Protein AF-A0A7S2JJ84-F1 (afdb_monomer)

Solvent-accessible surface area (backbone atoms only — not comparable to full-atom values): 8858 Å² total; per-residue (Å²): 138,85,88,85,91,74,85,72,79,42,70,65,59,53,51,53,51,50,51,54,47,49,54,53,47,53,60,60,69,53,67,83,62,81,67,55,93,39,86,64,59,70,70,60,51,32,53,53,50,34,54,50,50,51,50,56,50,65,71,36,53,66,64,52,45,51,58,48,50,51,58,51,51,52,49,50,52,54,51,60,78,54,65,75,76,74,86,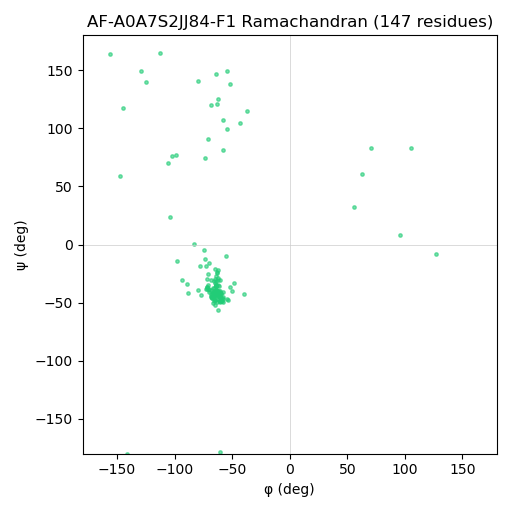60,78,98,47,72,69,58,56,53,48,54,51,51,52,54,50,50,58,57,58,66,53,55,63,56,55,58,54,48,57,60,50,49,58,56,49,54,55,47,41,74,71,38,76,54,59,72,67,43,50,54,52,33,49,49,68,57,44,60,82,63,103

Organism: NCBI:txid1333877

Sequence (149 aa):
EGAVLTKGAGVEEMLCKVHGQNLAAEGRAMRRVRLGPYAAPFYQQLRVLLGRKVLTTLRNPGAVGLQLFLPLGMGVVLGSIFQGIGAGAFGLPQISFIFSLLTTLSLQSLPLMLLLIEERGFMKHETSERLYTESAHILTTLCVTVPLS

Foldseek 3Di:
DDDDPDDCPDPVNVVVVVVVVVVVVVVVVPPCPPDDLAPDDLVVLLVVLLVVVLVVVVVCVVVLVCLVVVLVVVVVVLCVVLPPPPPDPDDPSVVVSVVVVVVSVVVSCVVVVVVVVVVVVVLVVCVVVNHHDPVSNVVSCCVNVVVSD

pLDDT: mean 74.62, std 14.29, range [37.41, 90.75]

Secondary structure (DSSP, 8-state):
----------HHHHHHHHHHHHHHHHHHHS-----SSSSS-HHHHHHHHHHHHHHHHHH-HHHHHHHHHHHHHHHHHHHHHTTTTTSSSS-HHHHHHHHHHHHHHHHHTHHHHHHHHHHHHHHHHHHHTTSS-HHHHHHHHHHHHGGG-

Radius of gyration: 30.53 Å; Cα contacts (8 Å, |Δi|>4): 52; chains: 1; bounding box: 104×26×75 Å

Structure (mmCIF, N/CA/C/O backbone):
data_AF-A0A7S2JJ84-F1
#
_entry.id   AF-A0A7S2JJ84-F1
#
loop_
_atom_site.group_PDB
_atom_site.id
_atom_site.type_symbol
_atom_site.label_atom_id
_atom_site.label_alt_id
_atom_site.label_comp_id
_atom_site.label_asym_id
_atom_site.label_entity_id
_atom_site.label_seq_id
_atom_site.pdbx_PDB_ins_code
_atom_site.Cartn_x
_atom_site.Cartn_y
_atom_site.Cartn_z
_atom_site.occupancy
_atom_site.B_iso_or_equiv
_atom_site.auth_seq_id
_atom_site.auth_comp_id
_atom_site.auth_asym_id
_atom_site.auth_atom_id
_atom_site.pdbx_PDB_model_num
ATOM 1 N N . GLU A 1 1 ? -72.357 -3.237 52.757 1.00 38.59 1 GLU A N 1
ATOM 2 C CA . GLU A 1 1 ? -71.957 -3.832 51.462 1.00 38.59 1 GLU A CA 1
ATOM 3 C C . GLU A 1 1 ? -70.681 -3.119 51.030 1.00 38.59 1 GLU A C 1
ATOM 5 O O . GLU A 1 1 ? -70.697 -1.909 50.902 1.00 38.59 1 GLU A O 1
ATOM 10 N N . GLY A 1 2 ? -69.497 -3.714 51.152 1.00 37.41 2 GLY A N 1
ATOM 11 C CA . GLY A 1 2 ? -69.011 -4.828 50.328 1.00 37.41 2 GLY A CA 1
ATOM 12 C C . GLY A 1 2 ? -67.972 -4.247 49.351 1.00 37.41 2 GLY A C 1
ATOM 13 O O . GLY A 1 2 ? -68.336 -3.681 48.337 1.00 37.41 2 GLY A O 1
ATOM 14 N N . ALA A 1 3 ? -66.717 -4.076 49.771 1.00 48.41 3 ALA A N 1
ATOM 15 C CA . ALA A 1 3 ? -65.626 -5.029 49.539 1.00 48.41 3 ALA A CA 1
ATOM 16 C C . ALA A 1 3 ? -65.143 -5.110 48.074 1.00 48.41 3 ALA A C 1
ATOM 18 O O . ALA A 1 3 ? -65.498 -6.052 47.383 1.00 48.41 3 ALA A O 1
ATOM 19 N N . VAL A 1 4 ? -64.248 -4.201 47.648 1.00 46.25 4 VAL A N 1
ATOM 20 C CA . VAL A 1 4 ? -63.221 -4.478 46.611 1.00 46.25 4 VAL A CA 1
ATOM 21 C C . VAL A 1 4 ? -61.943 -3.666 46.899 1.00 46.25 4 VAL A C 1
ATOM 23 O O . VAL A 1 4 ? -61.487 -2.848 46.110 1.00 46.25 4 VAL A O 1
ATOM 26 N N . LEU A 1 5 ? -61.345 -3.881 48.072 1.00 46.84 5 LEU A N 1
ATOM 27 C CA . LEU A 1 5 ? -59.926 -3.597 48.310 1.00 46.84 5 LEU A CA 1
ATOM 28 C C . LEU A 1 5 ? -59.171 -4.919 48.173 1.00 46.84 5 LEU A C 1
ATOM 30 O O . LEU A 1 5 ? -58.855 -5.558 49.170 1.00 46.84 5 LEU A O 1
ATOM 34 N N . THR A 1 6 ? -58.930 -5.387 46.947 1.00 44.41 6 THR A N 1
ATOM 35 C CA . THR A 1 6 ? -58.028 -6.527 46.731 1.00 44.41 6 THR A CA 1
ATOM 36 C C . THR A 1 6 ? -57.225 -6.391 45.439 1.00 44.41 6 THR A C 1
ATOM 38 O O . THR A 1 6 ? -57.754 -6.431 44.338 1.00 44.41 6 THR A O 1
ATOM 41 N N . LYS A 1 7 ? -55.901 -6.312 45.627 1.00 49.94 7 LYS A N 1
ATOM 42 C CA . LYS A 1 7 ? -54.858 -6.809 44.716 1.00 49.94 7 LYS A CA 1
ATOM 43 C C . LYS A 1 7 ? -54.776 -6.186 43.317 1.00 49.94 7 LYS A C 1
ATOM 45 O O . LYS A 1 7 ? -54.765 -6.887 42.315 1.00 49.94 7 LYS A O 1
ATOM 50 N N . GLY A 1 8 ? -54.531 -4.884 43.266 1.00 45.41 8 GLY A N 1
ATOM 51 C CA . GLY A 1 8 ? -53.735 -4.302 42.188 1.00 45.41 8 GLY A CA 1
ATOM 52 C C . GLY A 1 8 ? -52.332 -4.021 42.708 1.00 45.41 8 GLY A C 1
ATOM 53 O O . GLY A 1 8 ? -52.038 -2.875 43.023 1.00 45.41 8 GLY A O 1
ATOM 54 N N . ALA A 1 9 ? -51.482 -5.045 42.863 1.00 52.44 9 ALA A N 1
ATOM 55 C CA . ALA A 1 9 ? -50.041 -4.784 42.878 1.00 52.44 9 ALA A CA 1
ATOM 56 C C . ALA A 1 9 ? -49.761 -4.097 41.540 1.00 52.44 9 ALA A C 1
ATOM 58 O O . ALA A 1 9 ? -49.987 -4.705 40.491 1.00 52.44 9 ALA A O 1
ATOM 59 N N . GLY A 1 10 ? -49.496 -2.792 41.602 1.00 50.50 10 GLY A N 1
ATOM 60 C CA . GLY A 1 10 ? -49.657 -1.885 40.477 1.00 50.50 10 GLY A CA 1
ATOM 61 C C . GLY A 1 10 ? -48.926 -2.420 39.259 1.00 50.50 10 GLY A C 1
ATOM 62 O O . GLY A 1 10 ? -47.808 -2.916 39.366 1.00 50.50 10 GLY A O 1
ATOM 63 N N . VAL A 1 11 ? -49.558 -2.318 38.096 1.00 56.84 11 VAL A N 1
ATOM 64 C CA . VAL A 1 11 ? -48.937 -2.638 36.804 1.00 56.84 11 VAL A CA 1
ATOM 65 C C . VAL A 1 11 ? -47.556 -1.969 36.687 1.00 56.84 11 VAL A C 1
ATOM 67 O O . VAL A 1 11 ? -46.620 -2.579 36.183 1.00 56.84 11 VAL A O 1
ATOM 70 N N . GLU A 1 12 ? -47.407 -0.785 37.285 1.00 57.19 12 GLU A N 1
ATOM 71 C CA . GLU A 1 12 ? -46.158 -0.050 37.526 1.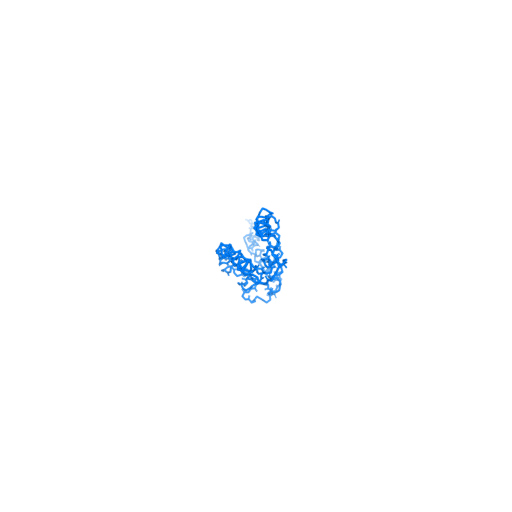00 57.19 12 GLU A CA 1
ATOM 72 C C . GLU A 1 12 ? -45.079 -0.873 38.262 1.00 57.19 12 GLU A C 1
ATOM 74 O O . GLU A 1 12 ? -43.927 -0.941 37.836 1.00 57.19 12 GLU A O 1
ATOM 79 N N . GLU A 1 13 ? -45.443 -1.547 39.354 1.00 60.94 13 GLU A N 1
ATOM 80 C CA . GLU A 1 13 ? -44.540 -2.362 40.172 1.00 60.94 13 GLU A CA 1
ATOM 81 C C . GLU A 1 13 ? -44.119 -3.644 39.438 1.00 60.94 13 GLU A C 1
ATOM 83 O O . GLU A 1 13 ? -42.973 -4.091 39.550 1.00 60.94 13 GLU A O 1
ATOM 88 N N . MET A 1 14 ? -45.031 -4.216 38.640 1.00 60.47 14 MET A N 1
ATOM 89 C CA . MET A 1 14 ? -44.733 -5.342 37.752 1.00 60.47 14 MET A CA 1
ATOM 90 C C . MET A 1 14 ? -43.813 -4.927 36.600 1.00 60.47 14 MET A C 1
ATOM 92 O O . MET A 1 14 ? -42.838 -5.628 36.336 1.00 60.47 14 MET A O 1
ATOM 96 N N . LEU A 1 15 ? -44.059 -3.784 35.954 1.00 61.78 15 LEU A N 1
ATOM 97 C CA . LEU A 1 15 ? -43.204 -3.256 34.887 1.00 61.78 15 LEU A CA 1
ATOM 98 C C . LEU A 1 15 ? -41.803 -2.933 35.403 1.00 61.78 15 LEU A C 1
ATOM 100 O O . LEU A 1 15 ? -40.825 -3.308 34.763 1.00 61.78 15 LEU A O 1
ATOM 104 N N . CYS A 1 16 ? -41.691 -2.327 36.585 1.00 62.97 16 CYS A N 1
ATOM 105 C CA . CYS A 1 16 ? -40.403 -2.018 37.199 1.00 62.97 16 CYS A CA 1
ATOM 106 C C . CYS A 1 16 ? -39.623 -3.296 37.569 1.00 62.97 16 CYS A C 1
ATOM 108 O O . CYS A 1 16 ? -38.423 -3.397 37.299 1.00 62.97 16 CYS A O 1
ATOM 110 N N . LYS A 1 17 ? -40.304 -4.332 38.086 1.00 68.12 17 LYS A N 1
ATOM 111 C CA . LYS A 1 17 ? -39.686 -5.648 38.341 1.00 68.12 17 LYS A CA 1
ATOM 112 C C . LYS A 1 17 ? -39.260 -6.365 37.063 1.00 68.12 17 LYS A C 1
ATOM 114 O O . LYS A 1 17 ? -38.168 -6.925 37.041 1.00 68.12 17 LYS A O 1
ATOM 119 N N . VAL A 1 18 ? -40.073 -6.338 36.008 1.00 66.00 18 VAL A N 1
ATOM 120 C CA . VAL A 1 18 ? -39.743 -6.969 34.718 1.00 66.00 18 VAL A CA 1
ATOM 121 C C . VAL A 1 18 ? -38.597 -6.229 34.025 1.00 66.00 18 VAL A C 1
ATOM 123 O O . VAL A 1 18 ? -37.689 -6.869 33.502 1.00 66.00 18 VAL A O 1
ATOM 126 N N . HIS A 1 19 ? -38.566 -4.895 34.088 1.00 58.41 19 HIS A N 1
ATOM 127 C CA . HIS A 1 19 ? -37.466 -4.096 33.544 1.00 58.41 19 HIS A CA 1
ATOM 128 C C . HIS A 1 19 ? -36.156 -4.349 34.312 1.00 58.41 19 HIS A C 1
ATOM 130 O O . HIS A 1 19 ? -35.113 -4.574 33.702 1.00 58.41 19 HIS A O 1
ATOM 136 N N . GLY A 1 20 ? -36.216 -4.433 35.648 1.00 59.31 20 GLY A N 1
ATOM 137 C CA . GLY A 1 20 ? -35.072 -4.818 36.481 1.00 59.31 20 GLY A CA 1
ATOM 138 C C . GLY A 1 20 ? -34.588 -6.254 36.234 1.00 59.31 20 GLY A C 1
ATOM 139 O O . GLY A 1 20 ? -33.386 -6.515 36.261 1.00 59.31 20 GLY A O 1
ATOM 140 N N . GLN A 1 21 ? -35.501 -7.184 35.940 1.00 62.19 21 GLN A N 1
ATOM 141 C CA . GLN A 1 21 ? -35.168 -8.567 35.587 1.00 62.19 21 GLN A CA 1
ATOM 142 C C . GLN A 1 21 ? -34.566 -8.689 34.185 1.00 62.19 21 GLN A C 1
ATOM 144 O O . GLN A 1 21 ? -33.613 -9.446 34.024 1.00 62.19 21 GLN A O 1
ATOM 149 N N . ASN A 1 22 ? -35.046 -7.920 33.205 1.00 57.28 22 ASN A N 1
ATOM 150 C CA . ASN A 1 22 ? -34.471 -7.885 31.859 1.00 57.28 22 ASN A CA 1
ATOM 151 C C . ASN A 1 22 ? -33.065 -7.276 31.864 1.00 57.28 22 ASN A C 1
ATOM 153 O O . ASN A 1 22 ? -32.160 -7.867 31.284 1.00 57.28 22 ASN A O 1
ATOM 157 N N . LEU A 1 23 ? -32.836 -6.196 32.619 1.00 56.53 23 LEU A N 1
ATOM 158 C CA . LEU A 1 23 ? -31.497 -5.620 32.811 1.00 56.53 23 LEU A CA 1
ATOM 159 C C . LEU A 1 23 ? -30.549 -6.590 33.538 1.00 56.53 23 LEU A C 1
ATOM 161 O O . LEU A 1 23 ? -29.375 -6.710 33.188 1.00 56.53 23 LEU A O 1
ATOM 165 N N . ALA A 1 24 ? -31.051 -7.331 34.533 1.00 57.06 24 ALA A N 1
ATOM 166 C CA . ALA A 1 24 ? -30.267 -8.346 35.237 1.00 57.06 24 ALA A CA 1
ATOM 167 C C . ALA A 1 24 ? -30.004 -9.603 34.384 1.00 57.06 24 ALA A C 1
ATOM 169 O O . ALA A 1 24 ? -28.973 -10.256 34.562 1.00 57.06 24 ALA A O 1
ATOM 170 N N . ALA A 1 25 ? -30.911 -9.948 33.466 1.00 55.69 25 ALA A N 1
ATOM 171 C CA . ALA A 1 25 ? -30.765 -11.055 32.527 1.00 55.69 25 ALA A CA 1
ATOM 172 C C . ALA A 1 25 ? -29.813 -10.699 31.373 1.00 55.69 25 ALA A C 1
ATOM 174 O O . ALA A 1 25 ? -28.915 -11.489 31.081 1.00 55.69 25 ALA A O 1
ATOM 175 N N . GLU A 1 26 ? -29.910 -9.494 30.798 1.00 55.06 26 GLU A N 1
ATOM 176 C CA . GLU A 1 26 ? -28.920 -8.958 29.850 1.00 55.06 26 GLU A CA 1
ATOM 177 C C . GLU A 1 26 ? -27.536 -8.849 30.499 1.00 55.06 26 GLU A C 1
ATOM 179 O O . GLU A 1 26 ? -26.539 -9.281 29.919 1.00 55.06 26 GLU A O 1
ATOM 184 N N . GLY A 1 27 ? -27.468 -8.391 31.754 1.00 51.78 27 GLY A N 1
ATOM 185 C CA . GLY A 1 27 ? -26.223 -8.326 32.524 1.00 51.78 27 GLY A CA 1
ATOM 186 C C . GLY A 1 27 ? -25.591 -9.691 32.836 1.00 51.78 27 GLY A C 1
ATOM 187 O O . GLY A 1 27 ? -24.390 -9.761 33.096 1.00 51.78 27 GLY A O 1
ATOM 188 N N . ARG A 1 28 ? -26.363 -10.789 32.796 1.00 49.56 28 ARG A N 1
ATOM 189 C CA . ARG A 1 28 ? -25.857 -12.170 32.947 1.00 49.56 28 ARG A CA 1
ATOM 190 C C . ARG A 1 28 ? -25.540 -12.840 31.609 1.00 49.56 28 ARG A C 1
ATOM 192 O O . ARG A 1 28 ? -24.629 -13.666 31.566 1.00 49.56 28 ARG A O 1
ATOM 199 N N . ALA A 1 29 ? -26.248 -12.484 30.536 1.00 47.59 29 ALA A N 1
ATOM 200 C CA . ALA A 1 29 ? -25.949 -12.928 29.173 1.00 47.59 29 ALA A CA 1
ATOM 201 C C . ALA A 1 29 ? -24.676 -12.269 28.618 1.00 47.59 29 ALA A C 1
ATOM 203 O O . ALA A 1 29 ? -23.964 -12.869 27.809 1.00 47.59 29 ALA A O 1
ATOM 204 N N . MET A 1 30 ? -24.321 -11.083 29.125 1.00 47.44 30 MET A N 1
ATOM 205 C CA . MET A 1 30 ? -23.012 -10.475 28.921 1.00 47.44 30 MET A CA 1
ATOM 206 C C . MET A 1 30 ? -21.968 -11.212 29.775 1.00 47.44 30 MET A C 1
ATOM 208 O O . MET A 1 30 ? -21.530 -10.763 30.835 1.00 47.44 30 MET A O 1
ATOM 212 N N . ARG A 1 31 ? -21.601 -12.416 29.317 1.00 43.34 31 ARG A N 1
ATOM 213 C CA . ARG A 1 31 ? -20.458 -13.206 29.785 1.00 43.34 31 ARG A CA 1
ATOM 214 C C . ARG A 1 31 ? -19.318 -12.241 30.092 1.00 43.34 31 ARG A C 1
ATOM 216 O O . ARG A 1 31 ? -18.831 -11.585 29.177 1.00 43.34 31 ARG A O 1
ATOM 223 N N . ARG A 1 32 ? -18.922 -12.146 31.367 1.00 45.56 32 ARG A N 1
ATOM 224 C CA . ARG A 1 32 ? -17.790 -11.336 31.839 1.00 45.56 32 ARG A CA 1
ATOM 225 C C . ARG A 1 32 ? -16.507 -11.772 31.123 1.00 45.56 32 ARG A C 1
ATOM 227 O O . ARG A 1 32 ? -15.714 -12.547 31.654 1.00 45.56 32 ARG A O 1
ATOM 234 N N . VAL A 1 33 ? -16.301 -11.285 29.904 1.00 50.38 33 VAL A N 1
ATOM 235 C CA . VAL A 1 33 ? -14.978 -11.137 29.314 1.00 50.38 33 VAL A CA 1
ATOM 236 C C . VAL A 1 33 ? -14.290 -10.145 30.232 1.00 50.38 33 VAL A C 1
ATOM 238 O O . VAL A 1 33 ? -14.867 -9.111 30.554 1.00 50.38 33 VAL A O 1
ATOM 241 N N . ARG A 1 34 ? -13.123 -10.503 30.767 1.00 44.16 34 ARG A N 1
ATOM 242 C CA . ARG A 1 34 ? -12.350 -9.621 31.643 1.00 44.16 34 ARG A CA 1
ATOM 243 C C . ARG A 1 34 ? -12.132 -8.300 30.898 1.00 44.16 34 ARG A C 1
ATOM 245 O O . ARG A 1 34 ? -11.275 -8.244 30.023 1.00 44.16 34 ARG A O 1
ATOM 252 N N . LEU A 1 35 ? -12.937 -7.282 31.203 1.00 48.94 35 LEU A N 1
ATOM 253 C CA . LEU A 1 35 ? -12.782 -5.950 30.641 1.00 48.94 35 LEU A CA 1
ATOM 254 C C . LEU A 1 35 ? -11.524 -5.356 31.269 1.00 48.94 35 LEU A C 1
ATOM 256 O O . LEU A 1 35 ? -11.559 -4.740 32.331 1.00 48.94 35 LEU A O 1
ATOM 260 N N . GLY A 1 36 ? -10.392 -5.567 30.599 1.00 56.16 36 GLY A N 1
ATOM 261 C CA . GLY A 1 36 ? -9.369 -4.535 30.574 1.00 56.16 36 GLY A CA 1
ATOM 262 C C . GLY A 1 36 ? -9.946 -3.260 29.935 1.00 56.16 36 GLY A C 1
ATOM 263 O O . GLY A 1 36 ? -11.107 -3.240 29.524 1.00 56.16 36 GLY A O 1
ATOM 264 N N . PRO A 1 37 ? -9.153 -2.191 29.781 1.00 63.16 37 PRO A N 1
ATOM 265 C CA . PRO A 1 37 ? -9.604 -0.955 29.129 1.00 63.16 37 PRO A CA 1
ATOM 266 C C . PRO A 1 37 ? -10.164 -1.151 27.702 1.00 63.16 37 PRO A C 1
ATOM 268 O O . PRO A 1 37 ? -10.765 -0.227 27.166 1.00 63.16 37 PRO A O 1
ATOM 271 N N . TYR A 1 38 ? -10.005 -2.345 27.116 1.00 63.44 38 TYR A N 1
ATOM 272 C CA . TYR A 1 38 ? -10.545 -2.757 25.827 1.00 63.44 38 TYR A CA 1
ATOM 273 C C . TYR A 1 38 ? -11.373 -4.047 25.949 1.00 63.44 38 TYR A C 1
ATOM 275 O O . TYR A 1 38 ? -10.985 -4.983 26.650 1.00 63.44 38 TYR A O 1
ATOM 283 N N . ALA A 1 39 ? -12.495 -4.111 25.225 1.00 62.28 39 ALA A N 1
ATOM 284 C CA . ALA A 1 39 ? -13.464 -5.212 25.288 1.00 62.28 39 ALA A CA 1
ATOM 285 C C . ALA A 1 39 ? -12.995 -6.527 24.624 1.00 62.28 39 ALA A C 1
ATOM 287 O O . ALA A 1 39 ? -13.550 -7.588 24.910 1.00 62.28 39 ALA A O 1
ATOM 288 N N . ALA A 1 40 ? -11.980 -6.479 23.753 1.00 72.62 40 ALA A N 1
ATOM 289 C CA . ALA A 1 40 ? -11.482 -7.625 22.991 1.00 72.62 40 ALA A CA 1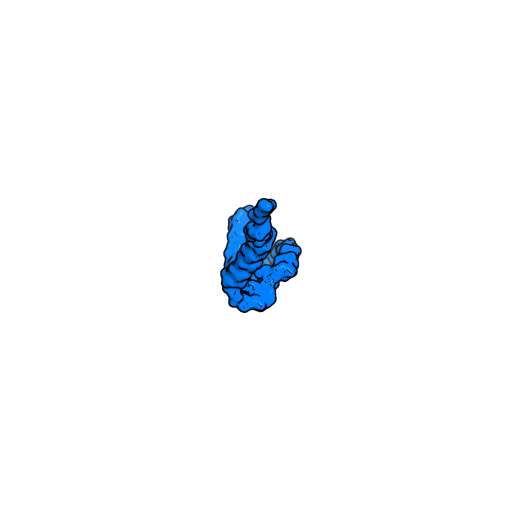
ATOM 290 C C . ALA A 1 40 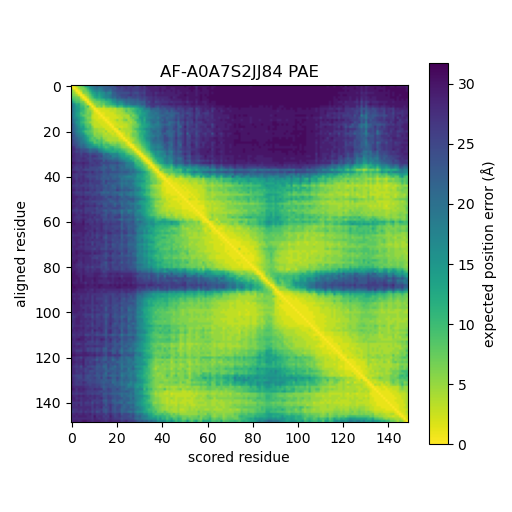? -9.953 -7.779 23.115 1.00 72.62 40 ALA A C 1
ATOM 292 O O . ALA A 1 40 ? -9.243 -6.778 23.234 1.00 72.62 40 ALA A O 1
ATOM 293 N N . PRO A 1 41 ? -9.414 -9.012 23.053 1.00 78.88 41 PRO A N 1
ATOM 294 C CA . PRO A 1 41 ? -7.974 -9.239 22.992 1.00 78.88 41 PRO A CA 1
ATOM 295 C C . PRO A 1 41 ? -7.369 -8.661 21.701 1.00 78.88 41 PRO A C 1
ATOM 297 O O . PRO A 1 41 ? -7.982 -8.716 20.633 1.00 78.88 41 PRO A O 1
ATOM 300 N N . PHE A 1 42 ? -6.125 -8.178 21.786 1.00 75.81 42 PHE A N 1
ATOM 301 C CA . PHE A 1 42 ? -5.401 -7.488 20.704 1.00 75.81 42 PHE A CA 1
ATOM 302 C C . PHE A 1 42 ? -5.418 -8.230 19.355 1.00 75.81 42 PHE A C 1
ATOM 304 O O . PHE A 1 42 ? -5.612 -7.625 18.304 1.00 75.81 42 PHE A O 1
ATOM 311 N N . TYR A 1 43 ? -5.288 -9.560 19.371 1.00 79.06 43 TYR A N 1
ATOM 312 C CA . TYR A 1 43 ? -5.312 -10.376 18.153 1.00 79.06 43 TYR A CA 1
ATOM 313 C C . TYR A 1 43 ? -6.663 -10.328 17.420 1.00 79.06 43 TYR A C 1
ATOM 315 O O . TYR A 1 43 ? -6.710 -10.264 16.191 1.00 79.06 43 TYR A O 1
ATOM 323 N N . GLN A 1 44 ? -7.773 -10.330 18.165 1.00 81.44 44 GLN A N 1
ATOM 324 C CA . GLN A 1 44 ? -9.107 -10.230 17.569 1.00 81.44 44 GLN A CA 1
ATOM 325 C C . GLN A 1 44 ? -9.350 -8.828 17.005 1.00 81.44 44 GLN A C 1
ATOM 327 O O . GLN A 1 44 ? -9.893 -8.712 15.909 1.00 81.44 44 GLN A O 1
ATOM 332 N N . GLN A 1 45 ? -8.882 -7.783 17.699 1.00 84.38 45 GLN A N 1
ATOM 333 C CA . GLN A 1 45 ? -8.925 -6.406 17.196 1.00 84.38 45 GLN A CA 1
ATOM 334 C C . GLN A 1 45 ? -8.177 -6.288 15.864 1.00 84.38 45 GLN A C 1
ATOM 336 O O . GLN A 1 45 ? -8.744 -5.812 14.886 1.00 84.38 45 GLN A O 1
ATOM 341 N N . LEU A 1 46 ? -6.943 -6.800 15.803 1.00 83.94 46 LEU A N 1
ATOM 342 C CA . LEU A 1 46 ? -6.112 -6.762 14.601 1.00 83.94 46 LEU A CA 1
ATOM 343 C C . LEU A 1 46 ? -6.772 -7.494 13.426 1.00 83.94 46 LEU A C 1
ATOM 345 O O . LEU A 1 46 ? -6.871 -6.941 12.337 1.00 83.94 46 LEU A O 1
ATOM 349 N N . ARG A 1 47 ? -7.273 -8.719 13.635 1.00 86.69 47 ARG A N 1
ATOM 350 C CA . ARG A 1 47 ? -7.902 -9.507 12.562 1.00 86.69 47 ARG A CA 1
ATOM 351 C C . ARG A 1 47 ? -9.162 -8.837 12.009 1.00 86.69 47 ARG A C 1
ATOM 353 O O . ARG A 1 47 ? -9.364 -8.834 10.796 1.00 86.69 47 ARG A O 1
ATOM 360 N N . VAL A 1 48 ? -10.010 -8.289 12.880 1.00 86.25 48 VAL A N 1
ATOM 361 C CA . VAL A 1 48 ? -11.245 -7.605 12.464 1.00 86.25 48 VAL A CA 1
ATOM 362 C C . VAL A 1 48 ? -10.922 -6.303 11.733 1.00 86.25 48 VAL A C 1
ATOM 364 O O . VAL A 1 48 ? -11.479 -6.055 10.664 1.00 86.25 48 VAL A O 1
ATOM 367 N N . LEU A 1 49 ? -9.991 -5.503 12.259 1.00 85.12 49 LEU A N 1
ATOM 368 C CA . LEU A 1 49 ? -9.547 -4.266 11.617 1.00 85.12 49 LEU A CA 1
ATOM 369 C C . LEU A 1 49 ? -8.909 -4.536 10.256 1.00 85.12 49 LEU A C 1
ATOM 371 O O . LEU A 1 49 ? -9.205 -3.818 9.306 1.00 85.12 49 LEU A O 1
ATOM 375 N N . LEU A 1 50 ? -8.094 -5.584 10.141 1.00 84.31 50 LEU A N 1
ATOM 376 C CA . LEU A 1 50 ? -7.435 -5.959 8.894 1.00 84.31 50 LEU A CA 1
ATOM 377 C C . LEU A 1 50 ? -8.431 -6.435 7.847 1.00 84.31 50 LEU A C 1
ATOM 379 O O . LEU A 1 50 ? -8.406 -5.931 6.729 1.00 84.31 50 LEU A O 1
ATOM 383 N N . GLY A 1 51 ? -9.372 -7.305 8.215 1.00 86.94 51 GLY A N 1
ATOM 384 C CA . GLY A 1 51 ? -10.458 -7.695 7.314 1.00 86.94 51 GLY A CA 1
ATOM 385 C C . GLY A 1 51 ? -11.285 -6.492 6.851 1.00 86.94 51 GLY A C 1
ATOM 386 O O . GLY A 1 51 ? -11.535 -6.341 5.656 1.00 86.94 51 GLY A O 1
ATOM 387 N N . ARG A 1 52 ? -11.651 -5.594 7.778 1.00 87.38 52 ARG A N 1
ATOM 388 C CA . ARG A 1 52 ? -12.393 -4.360 7.472 1.00 87.38 52 ARG A CA 1
ATOM 389 C C . ARG A 1 52 ? -11.603 -3.453 6.531 1.00 87.38 52 ARG A C 1
ATOM 391 O O . ARG A 1 52 ? -12.152 -2.997 5.536 1.00 87.38 52 ARG A O 1
ATOM 398 N N . LYS A 1 53 ? -10.325 -3.206 6.824 1.00 84.19 53 LYS A N 1
ATOM 399 C CA . LYS A 1 53 ? -9.477 -2.292 6.052 1.00 84.19 53 LYS A CA 1
ATOM 400 C C . LYS A 1 53 ? -9.203 -2.838 4.654 1.00 84.19 53 LYS A C 1
ATOM 402 O O . LYS A 1 53 ? -9.432 -2.118 3.693 1.00 84.19 53 LYS A O 1
ATOM 407 N N . VAL A 1 54 ? -8.859 -4.121 4.523 1.00 83.81 54 VAL A N 1
ATOM 408 C CA . VAL A 1 54 ? -8.697 -4.788 3.219 1.00 83.81 54 VAL A CA 1
ATOM 409 C C . VAL A 1 54 ? -9.985 -4.722 2.402 1.00 83.81 54 VAL A C 1
ATOM 411 O O . VAL A 1 54 ? -9.940 -4.363 1.229 1.00 83.81 54 VAL A O 1
ATOM 414 N N . LEU A 1 55 ? -11.141 -5.017 3.004 1.00 86.56 55 LEU A N 1
ATOM 415 C CA . LEU A 1 55 ? -12.416 -4.972 2.290 1.00 86.56 55 LEU A CA 1
ATOM 416 C C . LEU A 1 55 ? -12.758 -3.550 1.824 1.00 86.56 55 LEU A C 1
ATOM 418 O O . LEU A 1 55 ? -13.193 -3.370 0.690 1.00 86.56 55 LEU A O 1
ATOM 422 N N . THR A 1 56 ? -12.529 -2.537 2.664 1.00 83.06 56 THR A N 1
ATOM 423 C CA . THR A 1 56 ? -12.728 -1.125 2.303 1.00 83.06 56 THR A CA 1
ATOM 424 C C . THR A 1 56 ? -11.778 -0.683 1.191 1.00 83.06 56 THR A C 1
ATOM 426 O O . THR A 1 56 ? -12.204 0.014 0.270 1.00 83.06 56 THR A O 1
ATOM 429 N N . THR A 1 57 ? -10.517 -1.112 1.231 1.00 79.88 57 THR A N 1
ATOM 430 C CA . THR A 1 57 ? -9.534 -0.828 0.180 1.00 79.88 57 THR A CA 1
ATOM 431 C C . THR A 1 57 ? -9.933 -1.499 -1.136 1.00 79.88 57 THR A C 1
ATOM 433 O O . THR A 1 57 ? -10.001 -0.830 -2.162 1.00 79.88 57 THR A O 1
ATOM 436 N N . LEU A 1 58 ? -10.303 -2.784 -1.111 1.00 81.25 58 LEU A N 1
ATOM 437 C CA . LEU A 1 58 ? -10.744 -3.523 -2.301 1.00 81.25 58 LEU A CA 1
ATOM 438 C C . LEU A 1 58 ? -12.050 -2.980 -2.895 1.00 81.25 58 LEU A C 1
ATOM 440 O O . LEU A 1 58 ? -12.229 -2.996 -4.110 1.00 81.25 58 LEU A O 1
ATOM 444 N N . ARG A 1 59 ? -12.963 -2.472 -2.057 1.00 85.06 59 ARG A N 1
ATOM 445 C CA . ARG A 1 59 ? -14.230 -1.875 -2.507 1.00 85.06 59 ARG A CA 1
ATOM 446 C C . ARG A 1 59 ? -14.039 -0.531 -3.216 1.00 85.06 59 ARG A C 1
ATOM 448 O O . ARG A 1 59 ? -14.950 -0.100 -3.918 1.00 85.06 59 ARG A O 1
ATOM 455 N N . ASN A 1 60 ? -12.873 0.100 -3.074 1.00 82.88 60 ASN A N 1
ATOM 456 C CA . ASN A 1 60 ? -12.494 1.321 -3.780 1.00 82.88 60 ASN A CA 1
ATOM 457 C C . ASN A 1 60 ? -11.465 1.011 -4.888 1.00 82.88 60 ASN A C 1
ATOM 459 O O . ASN A 1 60 ? -10.303 1.419 -4.785 1.00 82.88 60 ASN A O 1
ATOM 463 N N . PRO A 1 61 ? -11.867 0.326 -5.981 1.00 75.75 61 PRO A N 1
ATOM 464 C CA . PRO A 1 61 ? -10.944 -0.092 -7.035 1.00 75.75 61 PRO A CA 1
ATOM 465 C C . PRO A 1 61 ? -10.294 1.095 -7.753 1.00 75.75 61 PRO A C 1
ATOM 467 O O . PRO A 1 61 ? -9.197 0.953 -8.279 1.00 75.75 61 PRO A O 1
ATOM 470 N N . GLY A 1 62 ? -10.929 2.273 -7.752 1.00 78.69 62 GLY A N 1
ATOM 471 C CA . GLY A 1 62 ? -10.354 3.487 -8.334 1.00 78.69 62 GLY A CA 1
ATOM 472 C C . GLY A 1 62 ? -9.115 3.977 -7.581 1.00 78.69 62 GLY A C 1
ATOM 473 O O . GLY A 1 62 ? -8.113 4.310 -8.207 1.00 78.69 62 GLY A O 1
ATOM 474 N N . ALA A 1 63 ? -9.148 3.959 -6.246 1.00 75.75 63 ALA A N 1
ATOM 475 C CA . ALA A 1 63 ? -8.018 4.391 -5.425 1.00 75.75 63 ALA A CA 1
ATOM 476 C C . ALA A 1 63 ? -6.846 3.402 -5.509 1.00 75.75 63 ALA A C 1
ATOM 478 O O . ALA A 1 63 ? -5.699 3.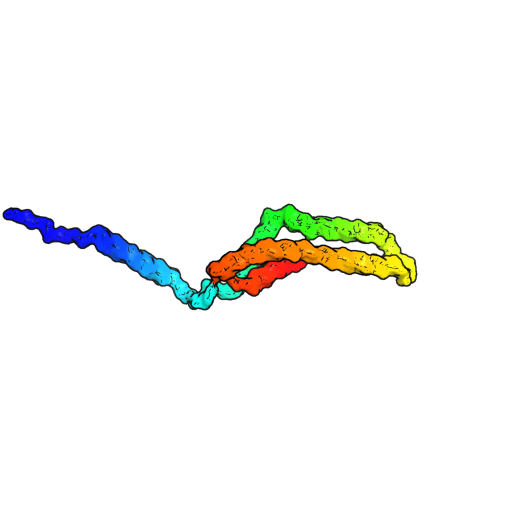825 -5.624 1.00 75.75 63 ALA A O 1
ATOM 479 N N . VAL A 1 64 ? -7.142 2.098 -5.501 1.00 79.06 64 VAL A N 1
ATOM 480 C CA . VAL A 1 64 ? -6.139 1.031 -5.661 1.00 79.06 64 VAL A CA 1
ATOM 481 C C . VAL A 1 64 ? -5.548 1.041 -7.069 1.00 79.06 64 VAL A C 1
ATOM 483 O O . VAL A 1 64 ? -4.334 0.983 -7.239 1.00 79.06 64 VAL A O 1
ATOM 486 N N . GLY A 1 65 ? -6.402 1.159 -8.087 1.00 80.38 65 GLY A N 1
ATOM 487 C CA . GLY A 1 65 ? -5.983 1.226 -9.479 1.00 80.38 65 GLY A CA 1
ATOM 488 C C . GLY A 1 65 ? -5.069 2.418 -9.725 1.00 80.38 65 GLY A C 1
ATOM 489 O O . GLY A 1 65 ? -3.983 2.241 -10.262 1.00 80.38 65 GLY A O 1
ATOM 490 N N . LEU A 1 66 ? -5.446 3.616 -9.274 1.00 81.88 66 LEU A N 1
ATOM 491 C CA . LEU A 1 66 ? -4.619 4.808 -9.464 1.00 81.88 66 LEU A CA 1
ATOM 492 C C . LEU A 1 66 ? -3.250 4.678 -8.779 1.00 81.88 66 LEU A C 1
ATOM 494 O O . LEU A 1 66 ? -2.244 5.053 -9.376 1.00 81.88 66 LEU A O 1
ATOM 498 N N . GLN A 1 67 ? -3.209 4.096 -7.576 1.00 80.38 67 GLN A N 1
ATOM 499 C CA . GLN A 1 67 ? -1.967 3.846 -6.836 1.00 80.38 67 GLN A CA 1
ATOM 500 C C . GLN A 1 67 ? -1.042 2.839 -7.524 1.00 80.38 67 GLN A C 1
ATOM 502 O O . GLN A 1 67 ? 0.164 2.975 -7.394 1.00 80.38 67 GLN A O 1
ATOM 507 N N . LEU A 1 68 ? -1.567 1.879 -8.290 1.00 82.94 68 LEU A N 1
ATOM 508 C CA . LEU A 1 68 ? -0.750 0.918 -9.041 1.00 82.94 68 LEU A CA 1
ATOM 509 C C . LEU A 1 68 ? -0.380 1.429 -10.441 1.00 82.94 68 LEU A C 1
ATOM 511 O O . LEU A 1 68 ? 0.755 1.273 -10.886 1.00 82.94 68 LEU A O 1
ATOM 515 N N . PHE A 1 69 ? -1.316 2.063 -11.148 1.00 85.75 69 PHE A N 1
ATOM 516 C CA . PHE A 1 69 ? -1.116 2.495 -12.532 1.00 85.75 69 PHE A CA 1
ATOM 517 C C . PHE A 1 69 ? -0.151 3.679 -12.660 1.00 85.75 69 PHE A C 1
ATOM 519 O O . PHE A 1 69 ? 0.623 3.712 -13.615 1.00 85.75 69 PHE A O 1
ATOM 526 N N . LEU A 1 70 ? -0.158 4.635 -11.723 1.00 86.06 70 LEU A N 1
ATOM 527 C CA . LEU A 1 70 ? 0.766 5.778 -11.754 1.00 86.06 70 LEU A CA 1
ATOM 528 C C . LEU A 1 70 ? 2.247 5.373 -11.653 1.00 86.06 70 LEU A C 1
ATOM 530 O O . LEU A 1 70 ? 3.009 5.751 -12.547 1.00 86.06 70 LEU A O 1
ATOM 534 N N . PRO A 1 71 ? 2.690 4.636 -10.614 1.00 85.12 71 PRO A N 1
ATOM 535 C CA . PRO A 1 71 ? 4.086 4.222 -10.496 1.00 85.12 71 PRO A CA 1
ATOM 536 C C . PRO A 1 71 ? 4.495 3.276 -11.620 1.00 85.12 71 PRO A C 1
ATOM 538 O O . PRO A 1 71 ? 5.612 3.383 -12.119 1.00 85.12 71 PRO A O 1
ATOM 541 N N . LEU A 1 72 ? 3.590 2.404 -12.075 1.00 87.69 72 LEU A N 1
ATOM 542 C CA . LEU A 1 72 ? 3.864 1.494 -13.183 1.00 87.69 72 LEU A CA 1
ATOM 543 C C . LEU A 1 72 ? 4.037 2.261 -14.504 1.00 87.69 72 LEU A C 1
ATOM 545 O O . LEU A 1 72 ? 4.993 2.011 -15.234 1.00 87.69 72 LEU A O 1
ATOM 549 N N . GLY A 1 73 ? 3.195 3.263 -14.769 1.00 89.00 73 GLY A N 1
ATOM 550 C CA . GLY A 1 73 ? 3.346 4.169 -15.910 1.00 89.00 73 GLY A CA 1
ATOM 551 C C . GLY A 1 73 ? 4.643 4.980 -15.854 1.00 89.00 73 GLY A C 1
ATOM 552 O O . GLY A 1 73 ? 5.388 5.011 -16.832 1.00 89.00 73 GLY A O 1
ATOM 553 N N . MET A 1 74 ? 4.964 5.574 -14.700 1.00 87.19 74 MET A N 1
ATOM 554 C CA . MET A 1 74 ? 6.236 6.281 -14.481 1.00 87.19 74 MET A CA 1
ATOM 555 C C . MET A 1 74 ? 7.449 5.364 -14.674 1.00 87.19 74 MET A C 1
ATOM 557 O O . MET A 1 74 ? 8.424 5.761 -15.309 1.00 87.19 74 MET A O 1
ATOM 561 N N . GLY A 1 75 ? 7.380 4.124 -14.183 1.00 88.06 75 GLY A N 1
ATOM 562 C CA . GLY A 1 75 ? 8.426 3.120 -14.357 1.00 88.06 75 GLY A CA 1
ATOM 563 C C . GLY A 1 75 ? 8.631 2.729 -15.821 1.00 88.06 75 GLY A C 1
ATOM 564 O O . GLY A 1 75 ? 9.772 2.636 -16.268 1.00 88.06 75 GLY A O 1
ATOM 565 N N . VAL A 1 76 ? 7.550 2.572 -16.592 1.00 89.94 76 VAL A N 1
ATOM 566 C CA . VAL A 1 76 ? 7.622 2.300 -18.039 1.00 89.94 76 VAL A CA 1
ATOM 567 C C . VAL A 1 76 ? 8.239 3.478 -18.791 1.00 89.94 76 VAL A C 1
ATOM 569 O O . VAL A 1 76 ? 9.121 3.269 -19.622 1.00 89.94 76 VAL A O 1
ATOM 572 N N . VAL A 1 77 ? 7.838 4.715 -18.479 1.00 89.81 77 VAL A N 1
ATOM 573 C CA . VAL A 1 77 ? 8.421 5.921 -19.090 1.00 89.81 77 VAL A CA 1
ATOM 574 C C . VAL A 1 77 ? 9.915 6.000 -18.779 1.00 89.81 77 VAL A C 1
ATOM 576 O O . VAL A 1 77 ? 10.725 6.121 -19.697 1.00 89.81 77 VAL A O 1
ATOM 579 N N . LEU A 1 78 ? 10.299 5.842 -17.511 1.00 87.44 78 LEU A N 1
ATOM 580 C CA . LEU A 1 78 ? 11.699 5.879 -17.095 1.00 87.44 78 LEU A CA 1
ATOM 581 C C . LEU A 1 78 ? 12.515 4.750 -17.746 1.00 87.44 78 LEU A C 1
ATOM 583 O O . LEU A 1 78 ? 13.615 4.989 -18.237 1.00 87.44 78 LEU A O 1
ATOM 587 N N . GLY A 1 79 ? 11.960 3.539 -17.818 1.00 84.88 79 GLY A N 1
ATOM 588 C CA . GLY A 1 79 ? 12.578 2.400 -18.496 1.00 84.88 79 GLY A CA 1
ATOM 589 C C . GLY A 1 79 ? 12.742 2.612 -20.003 1.00 84.88 79 GLY A C 1
ATOM 590 O O . GLY A 1 79 ? 13.758 2.213 -20.565 1.00 84.88 79 GLY A O 1
ATOM 591 N N . SER A 1 80 ? 11.787 3.289 -20.649 1.00 86.38 80 SER A N 1
ATOM 592 C CA . SER A 1 80 ? 11.859 3.608 -22.080 1.00 86.38 80 SER A CA 1
ATOM 593 C C . SER A 1 80 ? 12.922 4.665 -22.403 1.00 86.38 80 SER A C 1
ATOM 595 O O . SER A 1 80 ? 13.639 4.527 -23.389 1.00 86.38 80 SER A O 1
ATOM 597 N N . ILE A 1 81 ? 13.091 5.678 -21.544 1.00 84.94 81 ILE A N 1
ATOM 598 C CA . ILE A 1 81 ? 14.111 6.731 -21.705 1.00 84.94 81 ILE A CA 1
ATOM 599 C C . ILE A 1 81 ? 15.525 6.146 -21.619 1.00 84.94 81 ILE A C 1
ATOM 601 O O . ILE A 1 81 ? 16.441 6.595 -22.305 1.00 84.94 81 ILE A O 1
ATOM 605 N N . PHE A 1 82 ? 15.701 5.133 -20.777 1.00 80.19 82 PHE A N 1
AT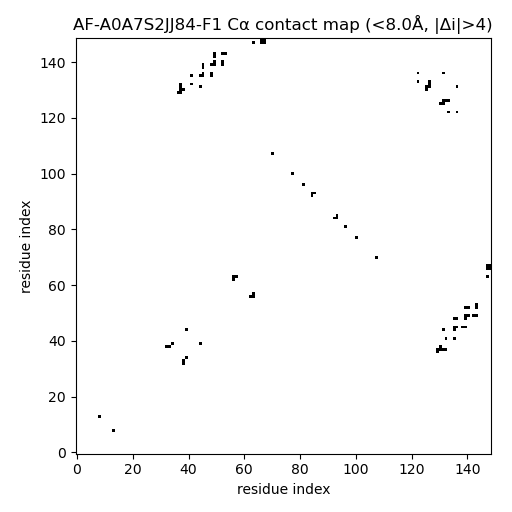OM 606 C CA . PHE A 1 82 ? 16.991 4.535 -20.454 1.00 80.19 82 PHE A CA 1
ATOM 607 C C . PHE A 1 82 ? 17.218 3.175 -21.143 1.00 80.19 82 PHE A C 1
ATOM 609 O O . PHE A 1 82 ? 18.036 2.361 -20.703 1.00 80.19 82 PHE A O 1
ATOM 616 N N . GLN A 1 83 ? 16.519 2.933 -22.257 1.00 76.31 83 GLN A N 1
ATOM 617 C CA . GLN A 1 83 ? 16.635 1.710 -23.043 1.00 76.31 83 GLN A CA 1
ATOM 618 C C . GLN A 1 83 ? 18.056 1.558 -23.622 1.00 76.31 83 GLN A C 1
ATOM 620 O O . GLN A 1 83 ? 18.534 2.407 -24.369 1.00 76.31 83 GLN A O 1
ATOM 625 N N . GLY A 1 84 ? 18.741 0.459 -23.285 1.00 70.81 84 GLY A N 1
ATOM 626 C CA . GLY A 1 84 ? 20.073 0.138 -23.823 1.00 70.81 84 GLY A CA 1
ATOM 627 C C . GLY A 1 84 ? 21.273 0.556 -22.961 1.00 70.81 84 GLY A C 1
ATOM 628 O O . GLY A 1 84 ? 22.415 0.403 -23.399 1.00 70.81 84 GLY A O 1
ATOM 629 N N . ILE A 1 85 ? 21.061 1.028 -21.726 1.00 68.12 85 ILE A N 1
ATOM 630 C CA . ILE A 1 85 ? 22.160 1.213 -20.762 1.00 68.12 85 ILE A CA 1
ATOM 631 C C . ILE A 1 85 ? 22.703 -0.152 -20.333 1.00 68.12 85 ILE A C 1
ATOM 633 O O . ILE A 1 85 ? 21.977 -0.968 -19.774 1.00 68.12 85 ILE A O 1
ATOM 637 N N . GLY A 1 86 ? 23.991 -0.389 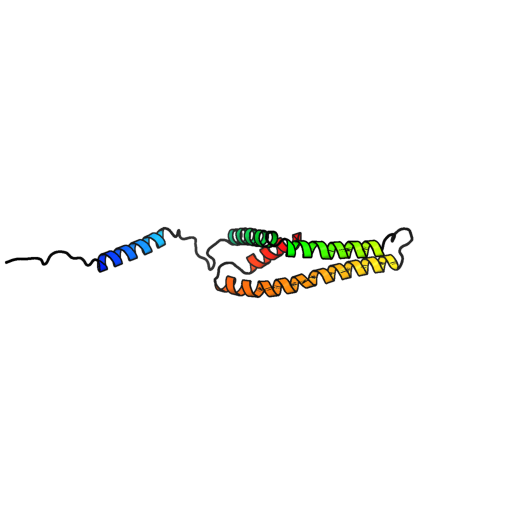-20.592 1.00 60.94 86 GLY A N 1
ATOM 638 C CA . GLY A 1 86 ? 24.688 -1.636 -20.251 1.00 60.94 86 GLY A CA 1
ATOM 639 C C . GLY A 1 86 ? 25.425 -2.298 -21.418 1.00 60.94 86 GLY A C 1
ATOM 640 O O . GLY A 1 86 ? 26.203 -3.217 -21.191 1.00 60.94 86 GLY A O 1
ATOM 641 N N . ALA A 1 87 ? 25.248 -1.817 -22.656 1.00 63.31 87 ALA A N 1
ATOM 642 C CA . ALA A 1 87 ? 25.981 -2.327 -23.822 1.00 63.31 87 ALA A CA 1
ATOM 643 C C . ALA A 1 87 ? 27.463 -1.877 -23.889 1.00 63.31 87 ALA A C 1
ATOM 645 O O . ALA A 1 87 ? 28.197 -2.316 -24.770 1.00 63.31 87 ALA A O 1
ATOM 646 N N . GLY A 1 88 ? 27.920 -1.014 -22.972 1.00 64.31 88 GLY A N 1
ATOM 647 C CA . GLY A 1 88 ? 29.298 -0.513 -22.892 1.00 64.31 88 GLY A CA 1
ATOM 648 C C . GLY A 1 88 ? 29.800 -0.390 -21.447 1.00 64.31 88 GLY A C 1
ATOM 649 O O . GLY A 1 88 ? 29.071 -0.701 -20.507 1.00 64.31 88 GLY A O 1
ATOM 650 N N . ALA A 1 89 ? 31.049 0.062 -21.271 1.00 58.66 89 ALA A N 1
ATOM 651 C CA . ALA A 1 89 ? 31.666 0.274 -19.956 1.00 58.66 89 ALA A CA 1
ATOM 652 C C . ALA A 1 89 ? 30.820 1.198 -19.055 1.00 58.66 89 ALA A C 1
ATOM 654 O O . ALA A 1 89 ? 30.153 2.100 -19.562 1.00 58.66 89 ALA A O 1
ATOM 655 N N . PHE A 1 90 ? 30.884 0.983 -17.731 1.00 61.28 90 PHE A N 1
ATOM 656 C CA . PHE A 1 90 ? 30.229 1.807 -16.703 1.00 61.28 90 PHE A CA 1
ATOM 657 C C . PHE A 1 90 ? 30.394 3.303 -17.012 1.00 61.28 90 PHE A C 1
ATOM 659 O O . PHE A 1 90 ? 31.469 3.874 -16.837 1.00 61.28 90 PHE A O 1
ATOM 666 N N . GLY A 1 91 ? 29.325 3.927 -17.501 1.00 68.12 91 GLY A N 1
ATOM 667 C CA . GLY A 1 91 ? 29.318 5.326 -17.913 1.00 68.12 91 GLY A CA 1
ATOM 668 C C . GLY A 1 91 ? 28.444 6.189 -17.008 1.00 68.12 91 GLY A C 1
ATOM 669 O O . GLY A 1 91 ? 27.562 5.684 -16.310 1.00 68.12 91 GLY A O 1
ATOM 670 N N . LEU A 1 92 ? 28.620 7.514 -17.107 1.00 75.50 92 LEU A N 1
ATOM 671 C CA . LEU A 1 92 ? 27.705 8.515 -16.538 1.00 75.50 92 LEU A CA 1
ATOM 672 C C . LEU A 1 92 ? 26.200 8.174 -16.678 1.00 75.50 92 LEU A C 1
ATOM 674 O O . LEU A 1 92 ? 25.492 8.333 -15.683 1.00 75.50 92 LEU A O 1
ATOM 678 N N . PRO A 1 93 ? 25.679 7.672 -17.823 1.00 78.94 93 PRO A N 1
ATOM 679 C CA . PRO A 1 93 ? 24.245 7.384 -17.955 1.00 78.94 93 PRO A CA 1
ATOM 680 C C . PRO A 1 93 ? 23.717 6.316 -16.983 1.00 78.94 93 PRO A C 1
ATOM 682 O O . PRO A 1 93 ? 22.557 6.383 -16.584 1.00 78.94 93 PRO A O 1
ATOM 685 N N . GLN A 1 94 ? 24.549 5.364 -16.547 1.00 82.25 94 GLN A N 1
ATOM 686 C CA . GLN A 1 94 ? 24.129 4.330 -15.594 1.00 82.25 94 GLN A CA 1
ATOM 687 C C . GLN A 1 94 ? 23.930 4.898 -14.183 1.00 82.25 94 GLN A C 1
ATOM 689 O O . GLN A 1 94 ? 22.991 4.520 -13.485 1.00 82.25 94 GLN A O 1
ATOM 694 N N . ILE A 1 95 ? 24.773 5.853 -13.782 1.00 84.94 95 ILE A N 1
ATOM 695 C CA . ILE A 1 95 ? 24.641 6.555 -12.499 1.00 84.94 95 ILE A CA 1
ATOM 696 C C . ILE A 1 95 ? 23.389 7.441 -12.518 1.00 84.94 95 ILE A C 1
ATOM 698 O O . ILE A 1 95 ? 22.616 7.429 -11.561 1.00 84.94 95 ILE A O 1
ATOM 702 N N . SER A 1 96 ? 23.137 8.153 -13.621 1.00 84.88 96 SER A N 1
ATOM 703 C CA . SER A 1 96 ? 21.931 8.977 -13.791 1.00 84.88 96 SER A CA 1
ATOM 704 C C . SER A 1 96 ? 20.635 8.158 -13.766 1.00 84.88 96 SER A C 1
ATOM 706 O O . SER A 1 96 ? 19.631 8.624 -13.220 1.00 84.88 96 SER A O 1
ATOM 708 N N . PHE A 1 97 ? 20.657 6.931 -14.299 1.00 85.94 97 PHE A N 1
ATOM 709 C CA . PHE A 1 97 ? 19.532 5.996 -14.215 1.00 85.94 97 PHE A CA 1
ATOM 710 C C . PHE A 1 97 ? 19.249 5.575 -12.768 1.00 85.94 97 PHE A C 1
ATOM 712 O O . PHE A 1 97 ? 18.125 5.734 -12.294 1.00 85.94 97 PHE A O 1
ATOM 719 N N . ILE A 1 98 ? 20.271 5.108 -12.041 1.00 87.31 98 ILE A N 1
ATOM 720 C CA . ILE A 1 98 ? 20.132 4.696 -10.633 1.00 87.31 98 ILE A CA 1
ATOM 721 C C . ILE A 1 98 ? 19.643 5.870 -9.774 1.00 87.31 98 ILE A C 1
ATOM 723 O O . ILE A 1 98 ? 18.738 5.708 -8.957 1.00 87.31 98 ILE A O 1
ATOM 727 N N . PHE A 1 99 ? 20.191 7.068 -9.992 1.00 89.69 99 PHE A N 1
ATOM 728 C CA . PHE A 1 99 ? 19.774 8.278 -9.287 1.00 89.69 99 PHE A CA 1
ATOM 729 C C . PHE A 1 99 ? 18.309 8.651 -9.565 1.00 89.69 99 PHE A C 1
ATOM 731 O O . PHE A 1 99 ? 17.560 8.952 -8.633 1.00 89.69 99 PHE A O 1
ATOM 738 N N . SER A 1 100 ? 17.875 8.592 -10.828 1.00 88.50 100 SER A N 1
ATOM 739 C CA . SER A 1 100 ? 16.477 8.863 -11.198 1.00 88.50 100 SER A CA 1
ATOM 740 C C . SER A 1 100 ? 15.518 7.822 -10.622 1.00 88.50 100 SER A C 1
ATOM 742 O O . SER A 1 100 ? 14.430 8.177 -10.167 1.00 88.50 100 SER A O 1
ATOM 744 N N . LEU A 1 101 ? 15.922 6.550 -10.583 1.00 89.25 101 LEU A N 1
ATOM 745 C CA . LEU A 1 101 ? 15.127 5.469 -10.004 1.00 89.25 101 LEU A CA 1
ATOM 746 C C . LEU A 1 101 ? 14.965 5.649 -8.487 1.00 89.25 101 LEU A C 1
ATOM 748 O O . LEU A 1 101 ? 13.845 5.597 -7.982 1.00 89.25 101 LEU A O 1
ATOM 752 N N . LEU A 1 102 ? 16.052 5.956 -7.771 1.00 90.44 102 LEU A N 1
ATOM 753 C CA . LEU A 1 102 ? 16.023 6.247 -6.331 1.00 90.44 102 LEU A CA 1
ATOM 754 C C . LEU A 1 102 ? 15.184 7.486 -6.000 1.00 90.44 102 LEU A C 1
ATOM 756 O O . LEU A 1 102 ? 14.425 7.484 -5.028 1.00 90.44 102 LEU A O 1
ATOM 760 N N . THR A 1 103 ? 15.291 8.535 -6.816 1.00 90.75 103 THR A N 1
ATOM 761 C CA . THR A 1 103 ? 14.500 9.760 -6.641 1.00 90.75 103 THR A CA 1
ATOM 762 C C . THR A 1 103 ? 13.018 9.475 -6.865 1.00 90.75 103 THR A C 1
ATOM 764 O O . THR A 1 103 ? 12.190 9.866 -6.047 1.00 90.75 103 THR A O 1
ATOM 767 N N . THR A 1 104 ? 12.675 8.722 -7.913 1.00 87.56 104 THR A N 1
ATOM 768 C CA . THR A 1 104 ? 11.285 8.333 -8.191 1.00 87.56 104 THR A CA 1
ATOM 769 C C . THR A 1 104 ? 10.714 7.493 -7.049 1.00 87.56 104 THR A C 1
ATOM 771 O O . THR A 1 104 ? 9.628 7.799 -6.570 1.00 87.56 104 THR A O 1
ATOM 774 N N . LEU A 1 105 ? 11.463 6.508 -6.540 1.00 87.44 105 LEU A N 1
ATOM 775 C CA . LEU A 1 105 ? 11.042 5.684 -5.400 1.00 87.44 105 LEU A CA 1
ATOM 776 C C . LEU A 1 105 ? 10.810 6.523 -4.133 1.00 87.44 105 LEU A C 1
ATOM 778 O O . LEU A 1 105 ? 9.835 6.320 -3.416 1.00 87.44 105 LEU A O 1
ATOM 782 N N . SER A 1 106 ? 11.674 7.508 -3.885 1.00 88.50 106 SER A N 1
ATOM 783 C CA . SER A 1 106 ? 11.531 8.410 -2.740 1.00 88.50 106 SER A CA 1
ATOM 784 C C . SER A 1 106 ? 10.271 9.274 -2.858 1.00 88.50 106 SER A C 1
ATOM 786 O O . SER A 1 106 ? 9.529 9.425 -1.887 1.00 88.50 106 SER A O 1
ATOM 788 N N . LEU A 1 107 ? 9.980 9.794 -4.054 1.00 87.44 107 LEU A N 1
ATOM 789 C CA . LEU A 1 107 ? 8.796 10.618 -4.312 1.00 87.44 107 LEU A CA 1
ATOM 790 C C . LEU A 1 107 ? 7.480 9.828 -4.215 1.00 87.44 107 LEU A C 1
ATOM 792 O O . LEU A 1 107 ? 6.474 10.397 -3.792 1.00 87.44 107 LEU A O 1
ATOM 796 N N . GLN A 1 108 ? 7.478 8.525 -4.525 1.00 83.75 108 GLN A N 1
ATOM 797 C CA . GLN A 1 108 ? 6.294 7.660 -4.369 1.00 83.75 108 GLN A CA 1
ATOM 798 C C . GLN A 1 108 ? 5.821 7.541 -2.910 1.00 83.75 108 GLN A C 1
ATOM 800 O O . GLN A 1 108 ? 4.650 7.269 -2.662 1.00 83.75 108 GLN A O 1
ATOM 805 N N . SER A 1 109 ? 6.694 7.799 -1.930 1.00 84.00 109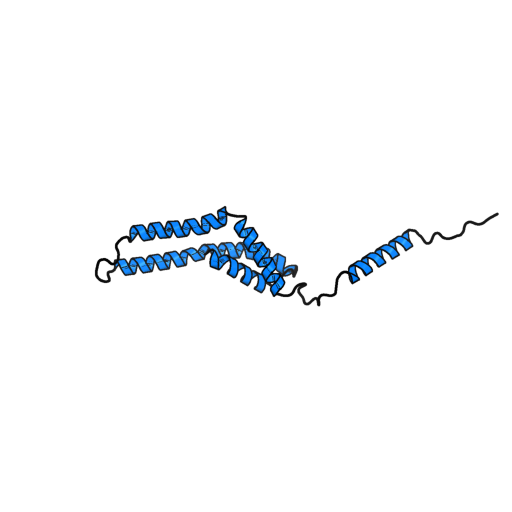 SER A N 1
ATOM 806 C CA . SER A 1 109 ? 6.325 7.753 -0.508 1.00 84.00 109 SER A CA 1
ATOM 807 C C . SER A 1 109 ? 5.555 8.990 -0.011 1.00 84.00 109 SER A C 1
ATOM 809 O O . SER A 1 109 ? 4.879 8.921 1.014 1.00 84.00 109 SER A O 1
ATOM 811 N N . LEU A 1 110 ? 5.601 10.115 -0.735 1.00 86.25 110 LEU A N 1
ATOM 812 C CA . LEU A 1 110 ? 4.933 11.370 -0.356 1.00 86.25 110 LEU A CA 1
ATOM 813 C C . LEU A 1 110 ? 3.404 11.258 -0.174 1.00 86.25 110 LEU A C 1
ATOM 815 O O . LEU A 1 110 ? 2.900 11.740 0.845 1.00 86.25 110 LEU A O 1
ATOM 819 N N . PRO A 1 111 ? 2.633 10.630 -1.088 1.00 83.94 111 PRO A N 1
ATOM 820 C CA . PRO A 1 111 ? 1.183 10.502 -0.928 1.00 83.94 111 PRO A CA 1
ATOM 821 C C . PRO A 1 111 ? 0.762 9.679 0.300 1.00 83.94 111 PRO A C 1
ATOM 823 O O . PRO A 1 111 ? -0.324 9.915 0.833 1.00 83.94 111 PRO A O 1
ATOM 826 N N . LEU A 1 112 ? 1.618 8.781 0.814 1.00 82.62 112 LEU A N 1
ATOM 827 C CA . LEU A 1 112 ? 1.327 8.018 2.038 1.00 82.62 112 LEU A CA 1
ATOM 828 C C . LEU A 1 112 ? 1.135 8.936 3.250 1.00 82.62 112 LEU A C 1
ATOM 830 O O . LEU A 1 112 ? 0.294 8.664 4.106 1.00 82.62 112 LEU A O 1
ATOM 834 N N . MET A 1 113 ? 1.882 10.042 3.321 1.00 85.06 113 MET A N 1
ATOM 835 C CA . MET A 1 113 ? 1.756 11.008 4.414 1.00 85.06 113 MET A CA 1
ATOM 836 C C . MET A 1 113 ? 0.382 11.683 4.412 1.00 85.06 113 MET A C 1
ATOM 838 O O . MET A 1 113 ? -0.231 11.820 5.469 1.00 85.06 113 MET A O 1
ATOM 842 N N . LEU A 1 114 ? -0.110 12.087 3.239 1.00 85.12 114 LEU A N 1
ATOM 843 C CA . LEU A 1 114 ? -1.410 12.749 3.106 1.00 85.12 114 LEU A CA 1
ATOM 844 C C . LEU A 1 114 ? -2.552 11.807 3.497 1.00 85.12 114 LEU A C 1
ATOM 846 O O . LEU A 1 114 ? -3.430 12.196 4.265 1.00 85.12 114 LEU A O 1
ATOM 850 N N . LEU A 1 115 ? -2.475 10.549 3.055 1.00 83.25 115 LEU A N 1
ATOM 851 C CA . LEU A 1 115 ? -3.439 9.513 3.420 1.00 83.25 115 LEU A CA 1
ATOM 852 C C . LEU A 1 115 ? -3.451 9.259 4.934 1.00 83.25 115 LEU A C 1
ATOM 854 O O . LEU A 1 115 ? -4.513 9.188 5.550 1.00 83.25 115 LEU A O 1
ATOM 858 N N . LEU A 1 116 ? -2.274 9.190 5.562 1.00 83.44 116 LEU A N 1
ATOM 859 C CA . LEU A 1 116 ? -2.179 9.034 7.012 1.00 83.44 116 LEU A CA 1
ATOM 860 C C . LEU A 1 116 ? -2.780 10.229 7.758 1.00 83.44 116 LEU A C 1
ATOM 862 O O . LEU A 1 116 ? -3.428 10.026 8.778 1.00 83.44 116 LEU A O 1
ATOM 866 N N . ILE A 1 117 ? -2.595 11.465 7.288 1.00 88.00 117 ILE A N 1
ATOM 867 C CA . ILE A 1 117 ? -3.168 12.655 7.943 1.00 88.00 117 ILE A CA 1
ATOM 868 C C . ILE A 1 117 ? -4.699 12.594 7.966 1.00 88.00 117 ILE A C 1
ATOM 870 O O . ILE A 1 117 ? -5.300 12.904 8.996 1.00 88.00 117 ILE A O 1
ATOM 874 N N . GLU A 1 118 ? -5.320 12.158 6.873 1.00 85.31 118 GLU A N 1
ATOM 875 C CA . GLU A 1 118 ? -6.772 11.999 6.791 1.00 85.31 118 GLU A CA 1
ATOM 876 C C . GLU A 1 118 ? -7.273 10.906 7.753 1.00 85.31 118 GLU A C 1
ATOM 878 O O . GLU A 1 118 ? -8.167 11.143 8.571 1.00 85.31 118 GLU A O 1
ATOM 883 N N . GLU A 1 119 ? -6.629 9.734 7.756 1.00 83.44 119 GLU A N 1
ATOM 884 C CA . GLU A 1 119 ? -6.992 8.618 8.643 1.00 83.44 119 GLU A CA 1
ATOM 885 C C . GLU A 1 119 ? -6.787 8.940 10.133 1.00 83.44 119 GLU A C 1
ATOM 887 O O . GLU A 1 119 ? -7.535 8.464 10.995 1.00 83.44 119 GLU A O 1
ATOM 892 N N . ARG A 1 120 ? -5.798 9.780 10.464 1.00 84.44 120 ARG A N 1
ATOM 893 C CA . ARG A 1 120 ? -5.492 10.180 11.848 1.00 84.44 120 ARG A CA 1
ATOM 894 C C . ARG A 1 120 ? -6.655 10.897 12.531 1.00 84.44 120 ARG A C 1
ATOM 896 O O . ARG A 1 120 ? -6.776 10.778 13.751 1.00 84.44 120 ARG A O 1
ATOM 903 N N . GLY A 1 121 ? -7.489 11.626 11.787 1.00 83.50 121 GLY A N 1
ATOM 904 C CA . GLY A 1 121 ? -8.692 12.262 12.333 1.00 83.50 121 GLY A CA 1
ATOM 905 C C . GLY A 1 121 ? -9.689 11.225 12.852 1.00 83.50 121 GLY A C 1
ATOM 906 O O . GLY A 1 121 ? -10.104 11.279 14.010 1.00 83.50 121 GLY A O 1
ATOM 907 N N . PHE A 1 122 ? -9.983 10.218 12.030 1.00 83.56 122 PHE A N 1
ATOM 908 C CA . PHE A 1 122 ? -10.875 9.113 12.385 1.00 83.56 122 PHE A CA 1
ATOM 909 C C . PHE A 1 122 ? -10.319 8.261 13.530 1.00 83.56 122 PHE A C 1
ATOM 911 O O . PHE A 1 122 ? -11.039 7.944 14.476 1.00 83.56 122 PHE A O 1
ATOM 918 N N . MET A 1 123 ? -9.017 7.964 13.498 1.00 83.12 123 MET A N 1
ATOM 919 C CA . MET A 1 123 ? -8.345 7.170 14.530 1.00 83.12 123 MET A CA 1
ATOM 920 C C . MET A 1 123 ? -8.481 7.796 15.927 1.00 83.12 123 MET A C 1
ATOM 922 O O . MET A 1 123 ? -8.719 7.077 16.898 1.00 83.12 123 MET A O 1
ATOM 926 N N . LYS A 1 124 ? -8.355 9.126 16.050 1.00 85.19 124 LYS A N 1
ATOM 927 C CA . LYS A 1 124 ? -8.496 9.823 17.341 1.00 85.19 124 LYS A CA 1
ATOM 928 C C . LYS A 1 124 ? -9.901 9.674 17.925 1.00 85.19 124 LYS A C 1
ATOM 930 O O . LYS A 1 124 ? -10.030 9.457 19.129 1.00 85.19 124 LYS A O 1
ATOM 935 N N . HIS A 1 125 ? -10.930 9.745 17.083 1.00 85.06 125 HIS A N 1
ATOM 936 C CA . HIS A 1 125 ? -12.312 9.533 17.510 1.00 85.06 125 HIS A CA 1
ATOM 937 C C . HIS A 1 125 ? -12.554 8.083 17.952 1.00 85.06 125 HIS A C 1
ATOM 939 O O . HIS A 1 125 ? -12.997 7.862 19.077 1.00 85.06 125 HIS A O 1
ATOM 945 N N . GLU A 1 126 ? -12.165 7.093 17.141 1.00 82.56 126 GLU A N 1
ATOM 946 C CA . GLU A 1 126 ? -12.369 5.671 17.472 1.00 82.56 126 GLU A CA 1
ATOM 947 C C . GLU A 1 126 ? -11.544 5.228 18.708 1.00 82.56 126 GLU A C 1
ATOM 949 O O . GLU A 1 126 ? -11.982 4.380 19.492 1.00 82.56 126 GLU A O 1
ATOM 954 N N . THR A 1 127 ? -10.371 5.835 18.934 1.00 82.44 127 THR A N 1
ATOM 955 C CA . THR A 1 127 ? -9.545 5.589 20.132 1.00 82.44 127 THR A CA 1
ATOM 956 C C . THR A 1 127 ? -10.170 6.199 21.390 1.00 82.44 127 THR A C 1
ATOM 958 O O . THR A 1 127 ? -10.138 5.576 22.453 1.00 82.44 127 THR A O 1
ATOM 961 N N . SER A 1 128 ? -10.784 7.386 21.290 1.00 80.12 128 SER A N 1
ATOM 962 C CA . SER A 1 128 ? -11.488 8.028 22.414 1.00 80.12 128 SER A CA 1
ATOM 963 C C . SER A 1 128 ? -12.670 7.191 22.914 1.00 80.12 128 SER A C 1
ATOM 965 O O . SER A 1 128 ? -12.973 7.200 24.106 1.00 80.12 128 SER A O 1
ATOM 967 N N . GLU A 1 129 ? -13.307 6.432 22.022 1.00 82.75 129 GLU A N 1
ATOM 968 C CA . GLU A 1 129 ? -14.392 5.497 22.346 1.00 82.75 129 GLU A CA 1
ATOM 969 C C . GLU A 1 129 ? -13.889 4.125 22.835 1.00 82.75 129 GLU A C 1
ATOM 971 O O . GLU A 1 129 ? -14.686 3.250 23.168 1.00 82.75 129 GLU A O 1
ATOM 976 N N . ARG A 1 130 ? -12.562 3.929 22.919 1.00 75.31 130 ARG A N 1
ATOM 977 C CA . ARG A 1 130 ? -11.900 2.678 23.342 1.00 75.31 130 ARG A CA 1
ATOM 978 C C . ARG A 1 130 ? -12.308 1.450 22.516 1.00 75.31 130 ARG A C 1
ATOM 980 O O . ARG A 1 130 ? -12.300 0.325 23.021 1.00 75.31 130 ARG A O 1
ATOM 987 N N . LEU A 1 131 ? -12.612 1.642 21.231 1.00 77.50 131 LEU A N 1
ATOM 988 C CA . LEU A 1 131 ? -12.943 0.550 20.307 1.00 77.50 131 LEU A CA 1
ATOM 989 C C . LEU A 1 131 ? -11.734 -0.366 20.050 1.00 77.50 131 LEU A C 1
ATOM 991 O O . LEU A 1 131 ? -11.869 -1.591 20.016 1.00 77.50 131 LEU A O 1
ATOM 995 N N . TYR A 1 132 ? -10.543 0.216 19.894 1.00 80.94 132 TYR A N 1
ATOM 996 C CA . TYR A 1 132 ? -9.288 -0.502 19.663 1.00 80.94 132 TYR A CA 1
ATOM 997 C C . TYR A 1 132 ? -8.073 0.330 20.097 1.00 80.94 132 TYR A C 1
ATOM 999 O O . TYR A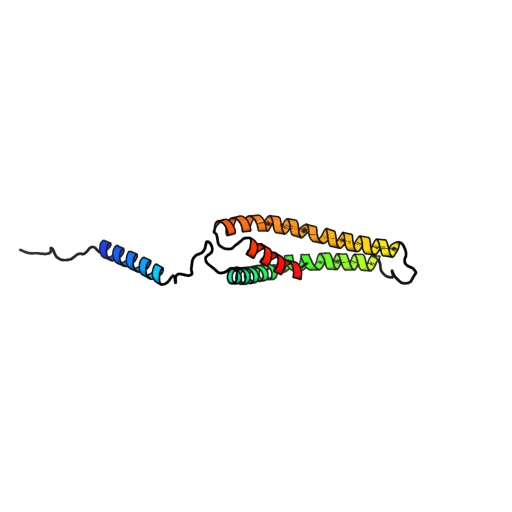 1 132 ? -8.163 1.543 20.269 1.00 80.94 132 TYR A O 1
ATOM 1007 N N . THR A 1 133 ? -6.920 -0.323 20.250 1.00 82.56 133 THR A N 1
ATOM 1008 C CA . THR A 1 133 ? -5.646 0.342 20.569 1.00 82.56 133 THR A CA 1
ATOM 1009 C C . THR A 1 133 ? -5.020 0.976 19.323 1.00 82.56 133 THR A C 1
ATOM 1011 O O . THR A 1 133 ? -4.983 0.345 18.266 1.00 82.56 133 THR A O 1
ATOM 1014 N N . GLU A 1 134 ? -4.421 2.163 19.450 1.00 81.69 134 GLU A N 1
ATOM 1015 C CA . GLU A 1 134 ? -3.720 2.858 18.351 1.00 81.69 134 GLU A CA 1
ATOM 1016 C C . GLU A 1 134 ? -2.669 1.976 17.650 1.00 81.69 134 GLU A C 1
ATOM 1018 O O . GLU A 1 134 ? -2.531 2.005 16.427 1.00 81.69 134 GLU A O 1
ATOM 1023 N N . SER A 1 135 ? -1.965 1.124 18.403 1.00 83.56 135 SER A N 1
ATOM 1024 C CA . SER A 1 135 ? -0.972 0.192 17.856 1.00 83.56 135 SER A CA 1
ATOM 1025 C C . SER A 1 135 ? -1.576 -0.859 16.919 1.00 83.56 135 SER A C 1
ATOM 1027 O O . SER A 1 135 ? -0.953 -1.203 15.915 1.00 83.56 135 SER A O 1
ATOM 1029 N N . ALA A 1 136 ? -2.796 -1.338 17.193 1.00 83.62 136 ALA A N 1
ATOM 1030 C CA . ALA A 1 136 ? -3.495 -2.284 16.322 1.00 83.62 136 ALA A CA 1
ATOM 1031 C C . ALA A 1 136 ? -3.864 -1.628 14.986 1.00 83.62 136 ALA A C 1
ATOM 1033 O O . ALA A 1 136 ? -3.752 -2.258 13.934 1.00 83.62 136 ALA A O 1
ATOM 1034 N N . HIS A 1 137 ? -4.252 -0.350 15.020 1.00 84.62 137 HIS A N 1
ATOM 1035 C CA . HIS A 1 137 ? -4.553 0.424 13.821 1.00 84.62 137 HIS A CA 1
ATOM 1036 C C . HIS A 1 137 ? -3.306 0.633 12.960 1.00 84.62 137 HIS A C 1
ATOM 1038 O O . HIS A 1 137 ? -3.337 0.333 11.772 1.00 84.62 137 HIS A O 1
ATOM 1044 N N . ILE A 1 138 ? -2.190 1.067 13.557 1.00 85.88 138 ILE A N 1
ATOM 1045 C CA . ILE A 1 138 ? -0.932 1.295 12.827 1.00 85.88 138 ILE A CA 1
ATOM 1046 C C . ILE A 1 138 ? -0.428 -0.002 12.179 1.00 85.88 138 ILE A C 1
ATOM 1048 O O . ILE A 1 138 ? -0.074 0.007 11.002 1.00 85.88 138 ILE A O 1
ATOM 1052 N N . LEU A 1 139 ? -0.451 -1.123 12.911 1.00 85.94 139 LEU A N 1
ATOM 1053 C CA . LEU A 1 139 ? -0.083 -2.437 12.371 1.00 85.94 139 LEU A CA 1
ATOM 1054 C C . LEU A 1 139 ? -0.992 -2.860 11.220 1.00 85.94 139 LEU A C 1
ATOM 1056 O O . LEU A 1 139 ? -0.508 -3.328 10.195 1.00 85.94 139 LEU A O 1
ATOM 1060 N N . THR A 1 140 ? -2.302 -2.661 11.370 1.00 86.50 140 THR A N 1
ATOM 1061 C CA . THR A 1 140 ? -3.262 -2.966 10.306 1.00 86.50 140 THR A CA 1
ATOM 1062 C C . THR A 1 140 ? -2.979 -2.140 9.057 1.00 86.50 140 THR A C 1
ATOM 1064 O O . THR A 1 140 ? -2.930 -2.689 7.961 1.00 86.50 140 THR A O 1
ATOM 1067 N N . THR A 1 141 ? -2.784 -0.829 9.216 1.00 86.00 141 THR A N 1
ATOM 1068 C CA . THR A 1 141 ? -2.474 0.076 8.109 1.00 86.00 141 THR A CA 1
ATOM 1069 C C . THR A 1 141 ? -1.203 -0.366 7.404 1.00 86.00 141 THR A C 1
ATOM 1071 O O . THR A 1 141 ? -1.244 -0.550 6.196 1.00 86.00 141 THR A O 1
ATOM 1074 N N . LEU A 1 142 ? -0.130 -0.645 8.148 1.00 85.56 142 LEU A N 1
ATOM 1075 C CA . LEU A 1 142 ? 1.142 -1.106 7.592 1.00 85.56 142 LEU A CA 1
ATOM 1076 C C . LEU A 1 142 ? 0.997 -2.431 6.829 1.00 85.56 142 LEU A C 1
ATOM 1078 O O . LEU A 1 142 ? 1.503 -2.559 5.718 1.00 85.56 142 LEU A O 1
ATOM 1082 N N . CYS A 1 143 ? 0.267 -3.405 7.377 1.00 85.69 143 CYS A N 1
ATOM 1083 C CA . CYS A 1 143 ? 0.026 -4.679 6.696 1.00 85.69 143 CYS A CA 1
ATOM 1084 C C . CYS A 1 143 ? -0.783 -4.538 5.400 1.00 85.69 143 CYS A C 1
ATOM 1086 O O . CYS A 1 143 ? -0.644 -5.384 4.522 1.00 85.69 143 CYS A O 1
ATOM 1088 N N . VAL A 1 144 ? -1.634 -3.515 5.278 1.00 84.75 144 VAL A N 1
ATOM 1089 C CA . VAL A 1 144 ? -2.439 -3.274 4.070 1.00 84.75 144 VAL A CA 1
ATOM 1090 C C . VAL A 1 144 ? -1.704 -2.390 3.064 1.00 84.75 144 VAL A C 1
ATOM 1092 O O . VAL A 1 144 ? -1.853 -2.605 1.867 1.00 84.75 144 VAL A O 1
ATOM 1095 N N . THR A 1 145 ? -0.893 -1.430 3.513 1.00 81.38 145 THR A N 1
ATOM 1096 C CA . THR A 1 145 ? -0.173 -0.511 2.620 1.00 81.38 145 THR A CA 1
ATOM 1097 C C . THR A 1 145 ? 1.080 -1.126 2.011 1.00 81.38 145 THR A C 1
ATOM 1099 O O . THR A 1 145 ? 1.318 -0.908 0.831 1.00 81.38 145 THR A O 1
ATOM 1102 N N . VAL A 1 146 ? 1.854 -1.927 2.755 1.00 82.31 146 VAL A N 1
ATOM 1103 C CA . VAL A 1 146 ? 3.070 -2.596 2.243 1.00 82.31 146 VAL A CA 1
ATOM 1104 C C . VAL A 1 146 ? 2.829 -3.432 0.977 1.00 82.31 146 VAL A C 1
ATOM 1106 O O . VAL A 1 146 ? 3.607 -3.283 0.044 1.00 82.31 146 VAL A O 1
ATOM 1109 N N . PRO A 1 147 ? 1.792 -4.288 0.882 1.00 76.62 147 PRO A N 1
ATOM 1110 C CA . PRO A 1 147 ? 1.530 -5.038 -0.349 1.00 76.62 147 PRO A CA 1
ATOM 1111 C C . PRO A 1 147 ? 0.951 -4.182 -1.485 1.00 76.62 147 PRO A C 1
ATOM 1113 O O . PRO A 1 147 ? 0.857 -4.666 -2.608 1.00 76.62 147 PRO A O 1
ATOM 1116 N N . LEU A 1 148 ? 0.504 -2.959 -1.189 1.00 70.19 148 LEU A N 1
ATOM 1117 C CA . LEU A 1 148 ? -0.116 -2.052 -2.155 1.00 70.19 148 LEU A CA 1
ATOM 1118 C C . LEU A 1 148 ? 0.865 -1.007 -2.716 1.00 70.19 148 LEU A C 1
ATOM 1120 O O . LEU A 1 148 ? 0.521 -0.339 -3.688 1.00 70.19 148 LEU A O 1
ATOM 1124 N N . SER A 1 149 ? 2.027 -0.848 -2.072 1.00 62.84 149 SER A N 1
ATOM 1125 C CA . SER A 1 149 ? 3.072 0.132 -2.404 1.00 62.84 149 SER A CA 1
ATOM 1126 C C . SER A 1 149 ? 4.129 -0.443 -3.340 1.00 62.84 149 SER A C 1
ATOM 1128 O O . SER A 1 149 ? 4.336 -1.677 -3.312 1.00 62.84 149 SER A O 1
#

InterPro domains:
  IPR013525 ABC-2 type transporter, transmembrane domain [PF01061] (44-149)

Mean predicted aligned error: 14.5 Å